Protein AF-A0A351Z6H8-F1 (afdb_monomer_lite)

Structure (mmCIF, N/CA/C/O backbone):
data_AF-A0A351Z6H8-F1
#
_entry.id   AF-A0A351Z6H8-F1
#
loop_
_atom_site.group_PDB
_atom_site.id
_atom_site.type_symbol
_atom_site.label_atom_id
_atom_site.label_alt_id
_atom_site.label_comp_id
_atom_site.label_asym_id
_atom_site.label_entity_id
_atom_site.label_seq_id
_atom_site.pdbx_PDB_ins_code
_atom_site.Cartn_x
_atom_site.Cartn_y
_atom_site.Cartn_z
_atom_site.occupancy
_atom_site.B_iso_or_equiv
_atom_site.auth_seq_id
_atom_site.auth_comp_id
_atom_site.auth_asym_id
_atom_site.auth_atom_id
_atom_site.pdbx_PDB_model_num
ATOM 1 N N . MET A 1 1 ? 12.691 -15.082 -24.063 1.00 61.22 1 MET A N 1
ATOM 2 C CA . MET A 1 1 ? 13.908 -14.252 -23.912 1.00 61.22 1 MET A CA 1
ATOM 3 C C . MET A 1 1 ? 13.734 -13.432 -22.648 1.00 61.22 1 MET A C 1
ATOM 5 O O . MET A 1 1 ? 12.643 -12.917 -22.461 1.00 61.22 1 MET A O 1
ATOM 9 N N . GLY A 1 2 ? 14.738 -13.378 -21.773 1.00 82.62 2 GLY A N 1
ATOM 10 C CA . GLY A 1 2 ? 14.715 -12.519 -20.583 1.00 82.62 2 GLY A CA 1
ATOM 11 C C . GLY A 1 2 ? 15.454 -11.207 -20.844 1.00 82.62 2 GLY A C 1
ATOM 12 O O . GLY A 1 2 ? 16.389 -11.184 -21.644 1.00 82.62 2 GLY A O 1
ATOM 13 N N . GLU A 1 3 ? 15.040 -10.131 -20.180 1.00 87.50 3 GLU A N 1
ATOM 14 C CA . GLU A 1 3 ? 15.741 -8.843 -20.176 1.00 87.50 3 GLU A CA 1
ATOM 15 C C . GLU A 1 3 ? 16.615 -8.741 -18.916 1.00 87.50 3 GLU A C 1
ATOM 17 O O . GLU A 1 3 ? 16.198 -9.156 -17.835 1.00 87.50 3 GLU A O 1
ATOM 22 N N . ARG A 1 4 ? 17.840 -8.212 -19.034 1.00 92.88 4 ARG A N 1
ATOM 23 C CA . ARG A 1 4 ? 18.715 -8.005 -17.868 1.00 92.88 4 ARG A CA 1
ATOM 24 C C . ARG A 1 4 ? 18.355 -6.716 -17.125 1.00 92.88 4 ARG A C 1
ATOM 26 O O . ARG A 1 4 ? 18.072 -5.702 -17.760 1.00 92.88 4 ARG A O 1
ATOM 33 N N . ILE A 1 5 ? 18.457 -6.738 -15.794 1.00 92.88 5 ILE A N 1
ATOM 34 C CA . ILE A 1 5 ? 18.107 -5.602 -14.918 1.00 92.88 5 ILE A CA 1
ATOM 35 C C . ILE A 1 5 ? 19.274 -5.076 -14.057 1.00 92.88 5 ILE A C 1
ATOM 37 O O . ILE A 1 5 ? 19.135 -4.046 -13.411 1.00 92.88 5 ILE A O 1
ATOM 41 N N . ASP A 1 6 ? 20.447 -5.718 -14.091 1.00 88.69 6 ASP A N 1
ATOM 42 C CA . ASP A 1 6 ? 21.619 -5.534 -13.204 1.00 88.69 6 ASP A CA 1
ATOM 43 C C . ASP A 1 6 ? 22.331 -4.162 -13.278 1.00 88.69 6 ASP A C 1
ATOM 45 O O . ASP A 1 6 ? 23.341 -3.952 -12.610 1.00 88.69 6 ASP A O 1
ATOM 49 N N . ARG A 1 7 ? 21.840 -3.224 -14.098 1.00 91.81 7 ARG A N 1
ATOM 50 C CA . ARG A 1 7 ? 22.376 -1.853 -14.253 1.00 91.81 7 ARG A CA 1
ATOM 51 C C . ARG A 1 7 ? 21.298 -0.790 -14.477 1.00 91.81 7 ARG A C 1
ATOM 53 O O . ARG A 1 7 ? 21.622 0.333 -14.856 1.00 91.81 7 ARG A O 1
ATOM 60 N N . LYS A 1 8 ? 20.028 -1.160 -14.325 1.00 93.06 8 LYS A N 1
ATOM 61 C CA . LYS A 1 8 ? 18.913 -0.218 -14.423 1.00 93.06 8 LYS A CA 1
ATOM 62 C C . LYS A 1 8 ? 18.756 0.514 -13.097 1.00 93.06 8 LYS A C 1
ATOM 64 O O . LYS A 1 8 ? 19.090 -0.036 -12.047 1.00 93.06 8 LYS A O 1
ATOM 69 N N . ASN A 1 9 ? 18.237 1.735 -13.144 1.00 93.31 9 ASN A N 1
ATOM 70 C CA . ASN A 1 9 ? 17.860 2.435 -11.923 1.00 93.31 9 ASN A CA 1
ATOM 71 C C . ASN A 1 9 ? 16.649 1.749 -11.273 1.00 93.31 9 ASN A C 1
ATOM 73 O O . ASN A 1 9 ? 15.848 1.095 -11.947 1.00 93.31 9 ASN A O 1
ATOM 77 N N . THR A 1 10 ? 16.495 1.896 -9.956 1.00 88.00 10 THR A N 1
ATOM 78 C CA . THR A 1 10 ? 15.410 1.247 -9.202 1.00 88.00 10 THR A CA 1
ATOM 79 C C . THR A 1 10 ? 14.026 1.631 -9.734 1.00 88.00 10 THR A C 1
ATOM 81 O O . THR A 1 10 ? 13.150 0.776 -9.833 1.00 88.00 10 THR A O 1
ATOM 84 N N . ASP A 1 11 ? 13.822 2.886 -10.143 1.00 87.69 11 ASP A N 1
ATOM 85 C CA . ASP A 1 11 ? 12.548 3.349 -10.702 1.00 87.69 11 ASP A CA 1
ATOM 86 C C . ASP A 1 11 ? 12.226 2.705 -12.060 1.00 87.69 11 ASP A C 1
ATOM 88 O O . ASP A 1 11 ? 11.059 2.436 -12.357 1.00 87.69 11 ASP A O 1
ATOM 92 N N . GLU A 1 12 ? 13.245 2.399 -12.867 1.00 90.88 12 GLU A N 1
ATOM 93 C CA . GLU A 1 12 ? 13.078 1.657 -14.117 1.00 90.88 12 GLU A CA 1
ATOM 94 C C . GLU A 1 12 ? 12.647 0.213 -13.842 1.00 90.88 12 GLU A C 1
ATOM 96 O O . GLU A 1 12 ? 11.719 -0.278 -14.480 1.00 90.88 12 GLU A O 1
ATOM 101 N N . ILE A 1 13 ? 13.270 -0.448 -12.861 1.00 91.31 13 ILE A N 1
ATOM 102 C CA . ILE A 1 13 ? 12.952 -1.829 -12.463 1.00 91.31 13 ILE A CA 1
ATOM 103 C C . ILE A 1 13 ? 11.512 -1.931 -11.939 1.00 91.31 13 ILE A C 1
ATOM 105 O O . ILE A 1 13 ? 10.763 -2.809 -12.369 1.00 91.31 13 ILE A O 1
ATOM 109 N N . VAL A 1 14 ? 11.080 -0.990 -11.094 1.00 88.44 14 VAL A N 1
ATOM 110 C CA . VAL A 1 14 ? 9.697 -0.940 -10.583 1.00 88.44 14 VAL A CA 1
ATOM 111 C C . VAL A 1 14 ? 8.688 -0.755 -11.720 1.00 88.44 14 VAL A C 1
ATOM 113 O O . VAL A 1 14 ? 7.643 -1.404 -11.744 1.00 88.44 14 VAL A O 1
ATOM 116 N N . ARG A 1 15 ? 9.002 0.076 -12.723 1.00 86.94 15 ARG A N 1
ATOM 117 C CA . ARG A 1 15 ? 8.147 0.250 -13.914 1.00 86.94 15 ARG A CA 1
ATOM 118 C C . ARG A 1 15 ? 8.080 -0.991 -14.806 1.00 86.94 15 ARG A C 1
ATOM 120 O O . ARG A 1 15 ? 7.125 -1.117 -15.567 1.00 86.94 15 ARG A O 1
ATOM 127 N N . MET A 1 16 ? 9.042 -1.908 -14.702 1.00 89.75 16 MET A N 1
ATOM 128 C CA . MET A 1 16 ? 8.997 -3.218 -15.366 1.00 89.75 16 MET A CA 1
ATOM 129 C C . MET A 1 16 ? 8.080 -4.221 -14.640 1.00 89.75 16 MET A C 1
ATOM 131 O O . MET A 1 16 ? 7.973 -5.365 -15.075 1.00 89.75 16 MET A O 1
ATOM 135 N N . GLY A 1 17 ? 7.410 -3.809 -13.556 1.00 86.69 17 GLY A N 1
ATOM 136 C CA . GLY A 1 17 ? 6.512 -4.659 -12.771 1.00 86.69 17 GLY A CA 1
ATOM 137 C C . GLY A 1 17 ? 7.236 -5.539 -11.752 1.00 86.69 17 GLY A C 1
ATOM 138 O O . GLY A 1 17 ? 6.663 -6.513 -11.273 1.00 86.69 17 GLY A O 1
ATOM 139 N N . ILE A 1 18 ? 8.494 -5.220 -11.438 1.00 87.56 18 ILE A N 1
ATOM 140 C CA . ILE A 1 18 ? 9.294 -5.937 -10.445 1.00 87.56 18 ILE A CA 1
ATOM 141 C C . ILE A 1 18 ? 9.293 -5.122 -9.152 1.00 87.56 18 ILE A C 1
ATOM 143 O O . ILE A 1 18 ? 9.833 -4.018 -9.113 1.00 87.56 18 ILE A O 1
ATOM 147 N N . SER A 1 19 ? 8.729 -5.691 -8.092 1.00 83.44 19 SER A N 1
ATOM 148 C CA . SER A 1 19 ? 8.729 -5.104 -6.750 1.00 83.44 19 SER A CA 1
ATOM 149 C C . SER A 1 19 ? 9.598 -5.927 -5.804 1.00 83.44 19 SER A C 1
ATOM 151 O O . SER A 1 19 ? 9.730 -7.140 -5.963 1.00 83.44 19 SER A O 1
ATOM 153 N N . TYR A 1 20 ? 10.189 -5.260 -4.816 1.00 79.88 20 TYR A N 1
ATOM 154 C CA . TYR A 1 20 ? 10.964 -5.890 -3.752 1.00 79.88 20 TYR A CA 1
ATOM 155 C C . TYR A 1 20 ? 10.197 -5.777 -2.438 1.00 79.88 20 TYR A C 1
ATOM 157 O O . TYR A 1 20 ? 9.790 -4.679 -2.067 1.00 79.88 20 TYR A O 1
ATOM 165 N N . VAL A 1 21 ? 10.015 -6.90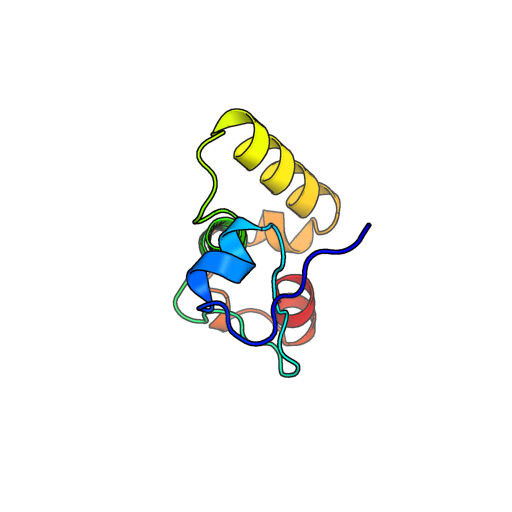7 -1.755 1.00 76.19 21 VAL A N 1
ATOM 166 C CA . VAL A 1 21 ? 9.435 -6.965 -0.410 1.00 76.19 21 VAL A CA 1
ATOM 167 C C . VAL A 1 21 ? 10.575 -7.309 0.552 1.00 76.19 21 VAL A C 1
ATOM 169 O O . VAL A 1 21 ? 11.025 -8.459 0.550 1.00 76.19 21 VAL A O 1
ATOM 172 N N . PRO A 1 22 ? 11.120 -6.328 1.296 1.00 68.62 22 PRO A N 1
ATOM 173 C CA . PRO A 1 22 ? 12.212 -6.570 2.230 1.00 68.62 22 PRO A CA 1
ATOM 174 C C . PRO A 1 22 ? 11.777 -7.468 3.393 1.00 68.62 22 PRO A C 1
ATOM 176 O O . PRO A 1 22 ? 10.639 -7.427 3.861 1.00 68.62 22 PRO A O 1
ATOM 179 N N . GLU A 1 23 ? 12.713 -8.263 3.910 1.00 68.12 23 GLU A N 1
ATOM 180 C CA . GLU A 1 23 ? 12.533 -8.920 5.205 1.00 68.12 23 GLU A CA 1
ATOM 181 C C . GLU A 1 23 ? 12.475 -7.857 6.318 1.00 68.12 23 GLU A C 1
ATOM 183 O O . GLU A 1 23 ? 13.258 -6.911 6.303 1.00 68.12 23 GLU A O 1
ATOM 188 N N . GLY A 1 24 ? 11.584 -8.016 7.307 1.00 64.69 24 GLY A N 1
ATOM 189 C CA . GLY A 1 24 ? 11.574 -7.152 8.502 1.00 64.69 24 GLY A CA 1
ATOM 190 C C . GLY A 1 24 ? 10.293 -6.366 8.794 1.00 64.69 24 GLY A C 1
ATOM 191 O O . GLY A 1 24 ? 10.277 -5.642 9.784 1.00 64.69 24 GLY A O 1
ATOM 192 N N . ARG A 1 25 ? 9.204 -6.572 8.034 1.00 65.25 25 ARG A N 1
ATOM 193 C CA . ARG A 1 25 ? 7.892 -5.911 8.245 1.00 65.25 25 ARG A CA 1
ATOM 194 C C . ARG A 1 25 ? 7.959 -4.389 8.077 1.00 65.25 25 ARG A C 1
ATOM 196 O O . ARG A 1 25 ? 7.500 -3.638 8.936 1.00 65.25 25 ARG A O 1
ATOM 203 N N . GLU A 1 26 ? 8.528 -3.934 6.969 1.00 78.25 26 GLU A N 1
ATOM 204 C CA . GLU A 1 26 ? 8.601 -2.505 6.656 1.00 78.25 26 GLU A CA 1
ATOM 205 C C . GLU A 1 26 ? 7.270 -2.001 6.078 1.00 78.25 26 GLU A C 1
ATOM 207 O O . GLU A 1 26 ? 7.152 -1.698 4.896 1.00 78.25 26 GLU A O 1
ATOM 212 N N . VAL A 1 27 ? 6.248 -1.916 6.932 1.00 87.06 27 VAL A N 1
ATOM 213 C CA . VAL A 1 27 ? 5.087 -1.055 6.669 1.00 87.06 27 VAL A CA 1
ATOM 214 C C . VAL A 1 27 ? 5.474 0.390 6.965 1.00 87.06 27 VAL A C 1
ATOM 216 O O . VAL A 1 27 ? 6.322 0.643 7.819 1.00 87.06 27 VAL A O 1
ATOM 219 N N . PHE A 1 28 ? 4.833 1.354 6.314 1.00 91.75 28 PHE A N 1
ATOM 220 C CA . PHE A 1 28 ? 4.943 2.764 6.678 1.00 91.75 28 PHE A CA 1
ATOM 221 C C . PHE A 1 28 ? 4.049 3.016 7.902 1.00 91.75 28 PHE A C 1
ATOM 223 O O . PHE A 1 28 ? 2.826 3.078 7.746 1.00 91.75 28 PHE A O 1
ATOM 230 N N . PRO A 1 29 ? 4.604 3.135 9.125 1.00 91.44 29 PRO A N 1
ATOM 231 C CA . PRO A 1 29 ? 3.809 3.070 10.352 1.00 91.44 29 PRO A CA 1
ATOM 232 C C . PRO A 1 29 ? 2.901 4.289 10.542 1.00 91.44 29 PRO A C 1
ATOM 234 O O . PRO A 1 29 ? 1.850 4.165 11.163 1.00 91.44 29 PRO A O 1
ATOM 237 N N . GLU A 1 30 ? 3.304 5.434 9.987 1.00 94.19 30 GLU A N 1
ATOM 238 C CA . GLU A 1 30 ? 2.581 6.713 10.020 1.00 94.19 30 GLU A CA 1
ATOM 239 C C . GLU A 1 30 ? 1.456 6.789 8.976 1.00 94.19 30 GLU A C 1
ATOM 241 O O . GLU A 1 30 ? 0.654 7.717 9.000 1.00 94.19 30 GLU A O 1
ATOM 246 N N . LEU A 1 31 ? 1.403 5.835 8.042 1.00 95.81 31 LEU A N 1
ATOM 247 C CA . LEU A 1 31 ? 0.347 5.748 7.041 1.00 95.81 31 LEU A CA 1
ATOM 248 C C . LEU A 1 31 ? -0.743 4.786 7.511 1.00 95.81 31 LEU A C 1
ATOM 250 O O . LEU A 1 31 ? -0.479 3.791 8.196 1.00 95.81 31 LEU A O 1
ATOM 254 N N . SER A 1 32 ? -1.978 5.041 7.091 1.00 97.69 32 SER A N 1
ATOM 255 C CA . SER A 1 32 ? -3.077 4.097 7.279 1.00 97.69 32 SER A CA 1
ATOM 256 C C . SER A 1 32 ? -2.832 2.780 6.533 1.00 97.69 32 SER A C 1
ATOM 258 O O . SER A 1 32 ? -2.013 2.693 5.610 1.00 97.69 32 SER A O 1
ATOM 260 N N . VAL A 1 33 ? -3.569 1.734 6.909 1.00 96.31 33 VAL A N 1
ATOM 261 C CA . VAL A 1 33 ? -3.597 0.456 6.178 1.00 96.31 33 VAL A CA 1
ATOM 262 C C . VAL A 1 33 ? -3.889 0.674 4.693 1.00 96.31 33 VAL A C 1
ATOM 264 O O . VAL A 1 33 ? -3.187 0.133 3.840 1.00 96.31 33 VAL A O 1
ATOM 267 N N . LEU A 1 34 ? -4.899 1.486 4.367 1.00 96.62 34 LEU A N 1
ATOM 268 C CA . LEU A 1 34 ? -5.252 1.764 2.978 1.00 96.62 34 LEU A CA 1
ATOM 269 C C . LEU A 1 34 ? -4.121 2.486 2.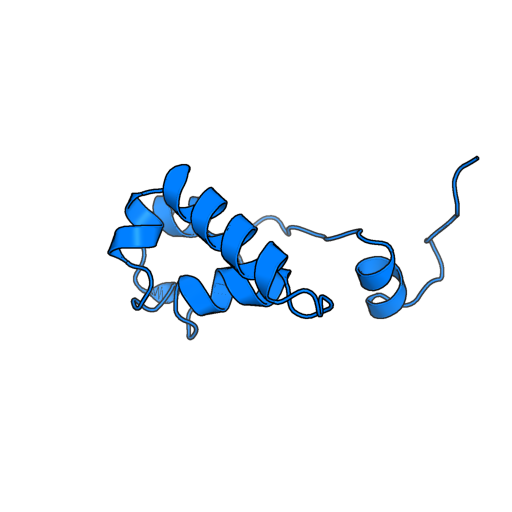240 1.00 96.62 34 LEU A C 1
ATOM 271 O O . LEU A 1 34 ? -3.802 2.121 1.111 1.00 96.62 34 LEU A O 1
ATOM 275 N N . GLU A 1 35 ? -3.502 3.488 2.859 1.00 95.62 35 GLU A N 1
ATOM 276 C CA . GLU A 1 35 ? -2.384 4.214 2.250 1.00 95.62 35 GLU A CA 1
ATOM 277 C C . GLU A 1 35 ? -1.180 3.301 2.005 1.00 95.62 35 GLU A C 1
ATOM 279 O O . GLU A 1 35 ? -0.599 3.361 0.924 1.00 95.62 35 GLU A O 1
ATOM 284 N N . ASN A 1 36 ? -0.868 2.394 2.936 1.00 94.19 36 ASN A N 1
ATOM 285 C CA . ASN A 1 36 ? 0.159 1.366 2.744 1.00 94.19 36 ASN A CA 1
ATOM 286 C C . ASN A 1 36 ? -0.132 0.482 1.521 1.00 94.19 36 ASN A C 1
ATOM 288 O O . ASN A 1 36 ? 0.737 0.318 0.668 1.00 94.19 36 ASN A O 1
ATOM 292 N N . ILE A 1 37 ? -1.362 -0.027 1.377 1.00 93.38 37 ILE A N 1
ATOM 293 C CA . ILE A 1 37 ? -1.754 -0.827 0.200 1.00 93.38 37 ILE A CA 1
ATOM 294 C C . ILE A 1 37 ? -1.623 0.011 -1.084 1.00 93.38 37 ILE A C 1
ATOM 296 O O . ILE A 1 37 ? -1.109 -0.454 -2.103 1.00 93.38 37 ILE A O 1
ATOM 300 N N . MET A 1 38 ? -2.046 1.276 -1.036 1.00 93.12 38 MET A N 1
ATOM 301 C CA . MET A 1 38 ? -2.002 2.187 -2.181 1.00 93.12 38 MET A CA 1
ATOM 302 C C . MET A 1 38 ? -0.577 2.547 -2.618 1.00 93.12 38 MET A C 1
ATOM 304 O O . MET A 1 38 ? -0.371 2.824 -3.803 1.00 93.12 38 MET A O 1
ATOM 308 N N . MET A 1 39 ? 0.417 2.489 -1.725 1.00 89.44 39 MET A N 1
ATOM 309 C CA . MET A 1 39 ? 1.827 2.682 -2.091 1.00 89.44 39 MET A CA 1
ATOM 310 C C . MET A 1 39 ? 2.296 1.659 -3.134 1.00 89.44 39 MET A C 1
ATOM 312 O O . MET A 1 39 ? 3.046 2.017 -4.045 1.00 89.44 39 MET A O 1
ATOM 316 N N . GLY A 1 40 ? 1.786 0.423 -3.088 1.00 87.06 40 GLY A N 1
ATOM 317 C CA . GLY A 1 40 ? 2.074 -0.604 -4.096 1.00 87.06 40 GLY A CA 1
ATOM 318 C C . GLY A 1 40 ? 1.564 -0.253 -5.501 1.00 87.06 40 GLY A C 1
ATOM 319 O O . GLY A 1 40 ? 2.087 -0.743 -6.501 1.00 87.06 40 GLY A O 1
ATOM 320 N N . ALA A 1 41 ? 0.578 0.641 -5.603 1.00 89.19 41 ALA A N 1
ATOM 321 C CA . ALA A 1 41 ? 0.002 1.098 -6.864 1.00 89.19 41 ALA A CA 1
ATOM 322 C C . ALA A 1 41 ? 0.566 2.448 -7.347 1.00 89.19 41 ALA A C 1
ATOM 324 O O . ALA A 1 41 ? 0.066 2.994 -8.330 1.00 89.19 41 ALA A O 1
ATOM 325 N N . TYR A 1 42 ? 1.605 2.996 -6.706 1.00 85.75 42 TYR A N 1
ATOM 326 C CA . TYR A 1 42 ? 2.093 4.359 -6.961 1.00 85.75 42 TYR A CA 1
ATOM 327 C C . TYR A 1 42 ? 2.475 4.640 -8.429 1.00 85.75 42 TYR A C 1
ATOM 329 O O . TYR A 1 42 ? 2.298 5.753 -8.927 1.00 85.75 42 TYR A O 1
ATOM 337 N N . THR A 1 43 ? 2.976 3.638 -9.158 1.00 85.56 43 THR A N 1
ATOM 338 C CA . THR A 1 43 ? 3.353 3.771 -10.578 1.00 85.56 43 THR A CA 1
ATOM 339 C C . THR A 1 43 ? 2.201 3.508 -11.554 1.00 85.56 43 THR A C 1
ATOM 341 O O . THR A 1 43 ? 2.343 3.764 -12.755 1.00 85.56 43 THR A O 1
ATOM 344 N N . ARG A 1 44 ? 1.051 3.027 -11.066 1.00 89.19 44 ARG A N 1
ATOM 345 C CA . ARG A 1 44 ? -0.131 2.698 -11.872 1.00 89.19 44 ARG A CA 1
ATOM 346 C C . ARG A 1 44 ? -1.036 3.908 -12.088 1.00 89.19 44 ARG A C 1
ATOM 348 O O . ARG A 1 44 ? -1.043 4.873 -11.330 1.00 89.19 44 ARG A O 1
ATOM 355 N N . ARG A 1 45 ? -1.820 3.861 -13.169 1.00 90.12 45 ARG A N 1
ATOM 356 C CA . ARG A 1 45 ? -2.756 4.937 -13.563 1.00 90.12 45 ARG A CA 1
ATOM 357 C C . ARG A 1 45 ? -4.196 4.453 -13.750 1.00 90.12 45 ARG A C 1
ATOM 359 O O . ARG A 1 45 ? -5.108 5.267 -13.892 1.00 90.12 45 ARG A O 1
ATOM 366 N N . ASP A 1 46 ? -4.421 3.146 -13.751 1.00 94.19 46 ASP A N 1
ATOM 367 C CA . ASP A 1 46 ? -5.708 2.503 -13.990 1.00 94.19 46 ASP A CA 1
ATOM 368 C C . ASP A 1 46 ? -6.561 2.463 -12.715 1.00 94.19 46 ASP A C 1
ATOM 370 O O . ASP A 1 46 ? -6.690 1.448 -12.043 1.00 94.19 46 ASP A O 1
ATOM 374 N N . ARG A 1 47 ? -7.197 3.593 -12.386 1.00 93.44 47 ARG A N 1
ATOM 375 C CA . ARG A 1 47 ? -7.990 3.757 -11.149 1.00 93.44 47 ARG A CA 1
ATOM 376 C C . ARG A 1 47 ? -8.997 2.634 -10.878 1.00 93.44 47 ARG A C 1
ATOM 378 O O . ARG A 1 47 ? -9.216 2.290 -9.723 1.00 93.44 47 ARG A O 1
ATOM 385 N N . LYS A 1 48 ? -9.628 2.094 -11.927 1.00 96.06 48 LYS A N 1
ATOM 386 C CA . LYS A 1 48 ? -10.592 0.996 -11.797 1.00 96.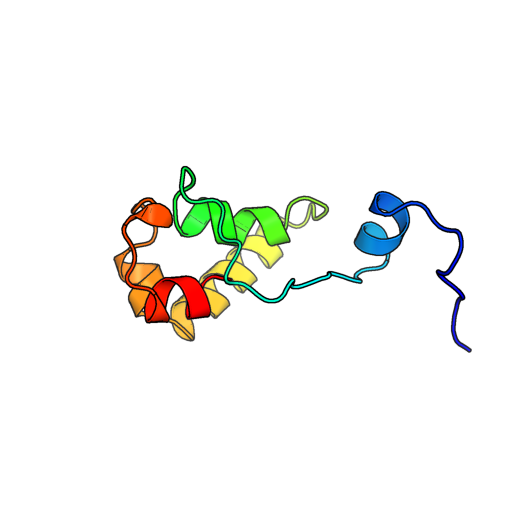06 48 LYS A CA 1
ATOM 387 C C . LYS A 1 48 ? -9.905 -0.298 -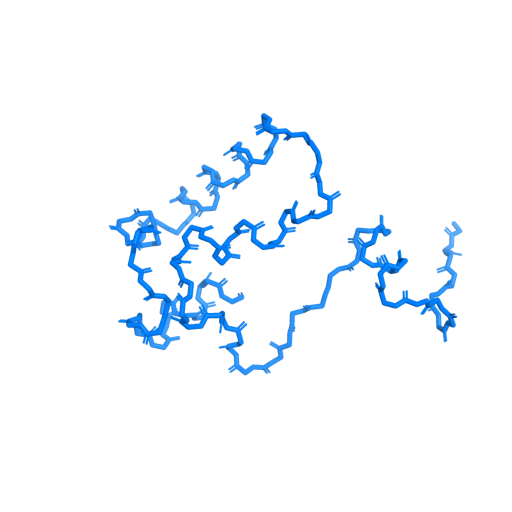11.346 1.00 96.06 48 LYS A C 1
ATOM 389 O O . LYS A 1 48 ? -10.354 -0.878 -10.368 1.00 96.06 48 LYS A O 1
ATOM 394 N N . GLY A 1 49 ? -8.814 -0.687 -12.008 1.00 96.12 49 GLY A N 1
ATOM 395 C CA . GLY A 1 49 ? -8.054 -1.887 -11.654 1.00 96.12 49 GLY A CA 1
ATOM 396 C C . GLY A 1 49 ? -7.426 -1.772 -10.268 1.00 96.12 49 GLY A C 1
ATOM 397 O O . GLY A 1 49 ? -7.532 -2.694 -9.477 1.00 96.12 49 GLY A O 1
ATOM 398 N N . ILE A 1 50 ? -6.886 -0.598 -9.919 1.00 95.19 50 ILE A N 1
ATOM 399 C CA . ILE A 1 50 ? -6.366 -0.341 -8.565 1.00 95.19 50 ILE A CA 1
ATOM 400 C C . ILE A 1 50 ? -7.452 -0.570 -7.510 1.00 95.19 50 ILE A C 1
ATOM 402 O O . ILE A 1 50 ? -7.197 -1.215 -6.500 1.00 95.19 50 ILE A O 1
ATOM 406 N N . LYS A 1 51 ? -8.669 -0.061 -7.738 1.00 95.50 51 LYS A N 1
ATOM 407 C CA . LYS A 1 51 ? -9.776 -0.267 -6.802 1.00 95.50 51 LYS A CA 1
ATOM 408 C C . LYS A 1 51 ? -10.149 -1.748 -6.680 1.00 95.50 51 LYS A C 1
ATOM 410 O O . LYS A 1 51 ? -10.321 -2.220 -5.566 1.00 95.50 51 LYS A O 1
ATOM 415 N N . GLU A 1 52 ? -10.253 -2.459 -7.801 1.00 97.06 52 GLU A N 1
ATOM 416 C CA . GLU A 1 52 ? -10.542 -3.900 -7.815 1.00 97.06 52 GLU A CA 1
ATOM 417 C C . GLU A 1 52 ? -9.468 -4.694 -7.057 1.00 97.06 52 GLU A C 1
ATOM 419 O O . GLU A 1 52 ? -9.800 -5.576 -6.273 1.00 97.06 52 GLU A O 1
ATOM 424 N N . ASP A 1 53 ? -8.193 -4.336 -7.212 1.00 95.12 53 ASP A N 1
ATOM 425 C CA . ASP A 1 53 ? -7.089 -4.988 -6.507 1.00 95.12 53 ASP A CA 1
ATOM 426 C C . ASP A 1 53 ? -7.099 -4.689 -5.001 1.00 95.12 53 ASP A C 1
ATOM 428 O O . ASP A 1 53 ? -6.869 -5.590 -4.197 1.00 95.12 53 ASP A O 1
ATOM 432 N N . VAL A 1 54 ? -7.418 -3.455 -4.597 1.00 95.56 54 VAL A N 1
ATOM 433 C CA . VAL A 1 54 ? -7.605 -3.101 -3.178 1.00 95.56 54 VAL A CA 1
ATOM 434 C C . VAL A 1 54 ? -8.771 -3.885 -2.572 1.00 95.56 54 VAL A C 1
ATOM 436 O O . VAL A 1 54 ? -8.636 -4.440 -1.481 1.00 95.56 54 VAL A O 1
ATOM 439 N N . ASP A 1 55 ? -9.900 -3.964 -3.280 1.00 96.50 55 ASP A N 1
ATOM 440 C CA . ASP A 1 55 ? -11.060 -4.742 -2.845 1.00 96.50 55 ASP A CA 1
ATOM 441 C C . ASP A 1 55 ? -10.681 -6.232 -2.707 1.00 96.50 55 ASP A C 1
ATOM 443 O O . ASP A 1 55 ? -10.979 -6.845 -1.682 1.00 96.50 55 ASP A O 1
ATOM 447 N N . ASN A 1 56 ? -9.911 -6.781 -3.656 1.00 96.75 56 ASN A N 1
ATOM 448 C CA . ASN A 1 56 ? -9.381 -8.143 -3.578 1.00 96.75 56 ASN A CA 1
ATOM 449 C C . ASN A 1 56 ? -8.491 -8.346 -2.343 1.00 96.75 56 ASN A C 1
ATOM 451 O O . ASN A 1 56 ? -8.663 -9.337 -1.636 1.00 96.75 56 ASN A O 1
ATOM 455 N N . VAL A 1 57 ? -7.556 -7.435 -2.044 1.00 95.00 57 VAL A N 1
ATOM 456 C CA . VAL A 1 57 ? -6.704 -7.522 -0.839 1.00 95.00 57 VAL A CA 1
ATOM 457 C C . VAL A 1 57 ? -7.563 -7.587 0.423 1.00 95.00 57 VAL A C 1
ATOM 459 O O . VAL A 1 57 ? -7.341 -8.438 1.285 1.00 95.00 57 VAL A O 1
ATOM 462 N N . PHE A 1 58 ? -8.581 -6.735 0.514 1.00 96.44 58 PHE A N 1
ATOM 463 C CA . PHE A 1 58 ? -9.497 -6.708 1.650 1.00 96.44 58 PHE A CA 1
ATOM 464 C C . PHE A 1 58 ? -10.400 -7.934 1.759 1.00 96.44 58 PHE A C 1
ATOM 466 O O . PHE A 1 58 ? -10.806 -8.284 2.866 1.00 96.44 58 PHE A O 1
ATOM 473 N N . ASP A 1 59 ? -10.708 -8.590 0.648 1.00 96.50 59 ASP A N 1
ATOM 474 C CA . ASP A 1 59 ? -11.471 -9.833 0.665 1.00 96.50 59 ASP A CA 1
ATOM 475 C C . ASP A 1 59 ? -10.609 -11.023 1.127 1.00 96.50 59 ASP A C 1
ATOM 477 O O . ASP A 1 59 ? -11.118 -11.917 1.803 1.00 96.50 59 ASP A O 1
ATOM 481 N N . HIS A 1 60 ? -9.298 -11.010 0.856 1.00 94.94 60 HIS A N 1
ATOM 482 C CA . HIS A 1 60 ? -8.359 -12.011 1.385 1.00 94.94 60 HIS A CA 1
ATOM 483 C C . HIS A 1 60 ? -8.006 -11.757 2.858 1.00 94.94 60 HIS A C 1
ATOM 485 O O . HIS A 1 60 ? -7.910 -12.696 3.648 1.00 94.94 60 HIS A O 1
ATOM 491 N N . PHE A 1 61 ? -7.834 -10.490 3.236 1.00 95.25 61 PHE A N 1
ATOM 492 C CA . PHE A 1 61 ? -7.454 -10.066 4.580 1.00 95.25 61 PHE A CA 1
ATOM 493 C C . PHE A 1 61 ? -8.530 -9.157 5.176 1.00 95.25 61 PHE A C 1
ATOM 495 O O . PHE A 1 61 ? -8.345 -7.947 5.324 1.00 95.25 61 PHE A O 1
ATOM 502 N N . SER A 1 62 ? -9.662 -9.748 5.563 1.00 94.94 62 SER A N 1
ATOM 503 C CA . SER A 1 62 ? -10.807 -9.004 6.111 1.00 94.94 62 SER A CA 1
ATOM 504 C C . SER A 1 62 ? -10.442 -8.140 7.325 1.00 94.94 62 SER A C 1
ATOM 506 O O . SER A 1 62 ? -10.982 -7.048 7.484 1.00 94.94 62 SER A O 1
ATOM 508 N N . ILE A 1 63 ? -9.466 -8.568 8.133 1.00 95.31 63 ILE A N 1
ATOM 509 C CA . ILE A 1 63 ? -8.968 -7.791 9.277 1.00 95.31 63 ILE A CA 1
ATOM 510 C C . ILE A 1 63 ? -8.336 -6.452 8.862 1.00 95.31 63 ILE A C 1
ATOM 512 O O . ILE A 1 63 ? -8.487 -5.454 9.564 1.00 95.31 63 ILE A O 1
ATOM 516 N N . LEU A 1 64 ? -7.681 -6.394 7.696 1.00 96.19 64 LEU A N 1
ATOM 517 C CA . LEU A 1 64 ? -7.141 -5.145 7.151 1.00 96.19 64 LEU A CA 1
ATOM 518 C C . LEU A 1 64 ? -8.270 -4.225 6.672 1.00 96.19 64 LEU A C 1
ATOM 520 O O . LEU A 1 64 ? -8.177 -3.012 6.832 1.00 96.19 64 LEU A O 1
ATOM 524 N N . LYS A 1 65 ? -9.370 -4.789 6.152 1.00 97.06 65 LYS A N 1
ATOM 525 C CA . LYS A 1 65 ? -10.566 -4.033 5.739 1.00 97.06 65 LYS A CA 1
ATOM 526 C C . LYS A 1 65 ? -11.232 -3.338 6.921 1.00 97.06 65 LYS A C 1
ATOM 528 O O . LYS A 1 65 ? -11.583 -2.163 6.830 1.00 97.06 65 LYS A O 1
ATOM 533 N N . GLU A 1 66 ? -11.385 -4.058 8.030 1.00 97.12 66 GLU A N 1
ATOM 534 C CA . GLU A 1 66 ? -11.950 -3.531 9.278 1.00 97.12 66 GLU A CA 1
ATOM 535 C C . GLU A 1 66 ? -11.113 -2.380 9.852 1.00 97.12 66 GLU A C 1
ATOM 537 O O . GLU A 1 66 ? -11.651 -1.486 10.502 1.00 97.12 66 GLU A O 1
ATOM 542 N N . ARG A 1 67 ? -9.806 -2.374 9.567 1.00 97.00 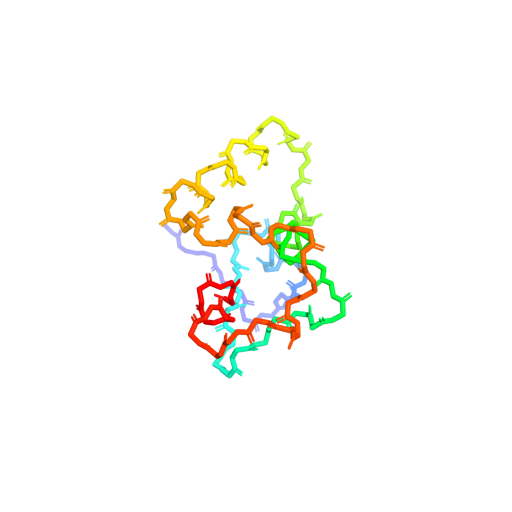67 ARG A N 1
ATOM 543 C CA . ARG A 1 67 ? -8.828 -1.403 10.072 1.00 97.00 67 ARG A CA 1
ATOM 544 C C . ARG A 1 67 ? -8.265 -0.485 8.993 1.00 97.00 67 ARG A C 1
ATOM 546 O O . ARG A 1 67 ? -7.215 0.114 9.193 1.00 97.00 67 ARG A O 1
ATOM 553 N N . LYS A 1 68 ? -8.953 -0.346 7.857 1.00 97.19 68 LYS A N 1
ATOM 554 C CA . LYS A 1 68 ? -8.438 0.365 6.674 1.00 97.19 68 LYS A CA 1
ATOM 555 C C . LYS A 1 68 ? -7.954 1.800 6.962 1.00 97.19 68 LYS A C 1
ATOM 557 O O . LYS A 1 68 ? -7.009 2.253 6.326 1.00 97.19 68 LYS A O 1
ATOM 562 N N . ASP A 1 69 ? -8.592 2.479 7.919 1.00 97.69 69 ASP A N 1
ATOM 563 C CA . ASP A 1 69 ? -8.321 3.874 8.292 1.00 97.69 69 ASP A CA 1
ATOM 564 C C . ASP A 1 69 ? -7.381 3.981 9.514 1.00 97.69 69 ASP A C 1
ATOM 566 O O . ASP A 1 69 ? -7.032 5.078 9.939 1.00 97.69 69 ASP A O 1
ATOM 570 N N . GLN A 1 70 ? -6.976 2.851 10.105 1.00 97.44 70 GLN A N 1
ATOM 571 C CA . GLN A 1 70 ? -6.047 2.801 11.232 1.00 97.44 70 GLN A CA 1
ATOM 572 C C . GLN A 1 70 ? -4.602 2.910 10.731 1.00 97.44 70 GLN A C 1
ATOM 574 O O . GLN A 1 70 ? -4.233 2.272 9.745 1.00 97.44 70 GLN A O 1
ATOM 579 N N . GLU A 1 71 ? -3.772 3.674 11.442 1.00 97.12 71 GLU A N 1
ATOM 580 C CA . GLU A 1 71 ? -2.322 3.730 11.218 1.00 97.12 71 GLU A CA 1
ATOM 581 C C . GLU A 1 71 ? -1.677 2.345 11.370 1.00 97.12 71 GLU A C 1
ATOM 583 O O . GLU A 1 71 ? -1.917 1.628 12.351 1.00 97.12 71 GLU A O 1
ATOM 588 N N . ALA A 1 72 ? -0.823 1.974 10.414 1.00 94.50 72 ALA A N 1
ATOM 589 C CA . ALA A 1 72 ? -0.184 0.661 10.370 1.00 94.50 72 ALA A CA 1
ATOM 590 C C . ALA A 1 72 ? 0.721 0.394 11.586 1.00 94.50 72 ALA A C 1
ATOM 592 O O . ALA A 1 72 ? 0.877 -0.755 12.011 1.00 94.50 72 ALA A O 1
ATOM 593 N N . GLY A 1 73 ? 1.272 1.448 12.198 1.00 93.31 73 GLY A N 1
ATOM 594 C CA . GLY A 1 73 ? 2.075 1.358 13.419 1.00 93.31 73 GLY A CA 1
ATOM 595 C C . GLY A 1 73 ? 1.312 0.809 14.631 1.00 93.31 73 GLY A C 1
ATOM 596 O O . GLY A 1 73 ? 1.927 0.241 15.529 1.00 93.31 73 GLY A O 1
ATOM 597 N N . HIS A 1 74 ? -0.021 0.913 14.643 1.00 94.62 74 HIS A N 1
ATOM 598 C CA . HIS A 1 74 ? -0.875 0.427 15.733 1.00 94.62 74 HIS A CA 1
ATOM 599 C C . HIS A 1 74 ? -1.394 -1.005 15.531 1.00 94.62 74 HIS A C 1
ATOM 601 O O . HIS A 1 74 ? -2.141 -1.515 16.370 1.00 94.62 74 HIS A O 1
ATOM 607 N N . LEU A 1 75 ? -1.051 -1.655 14.420 1.00 93.88 75 LEU A N 1
ATOM 608 C CA . LEU A 1 75 ? -1.399 -3.051 14.180 1.00 93.88 75 LEU A CA 1
ATOM 609 C C . LEU A 1 75 ? -0.511 -3.987 15.010 1.00 93.88 75 LEU A C 1
ATOM 611 O O . LEU A 1 75 ? 0.640 -3.682 15.318 1.00 93.88 75 LEU A O 1
ATOM 615 N N . SER A 1 76 ? -1.027 -5.168 15.342 1.00 92.88 76 SER A N 1
ATOM 616 C CA . SER A 1 76 ? -0.194 -6.230 15.910 1.00 92.88 76 SER A CA 1
ATOM 617 C C . SER A 1 76 ? 0.856 -6.696 14.896 1.00 92.88 76 SER A C 1
ATOM 619 O O . SER A 1 76 ? 0.665 -6.579 13.688 1.00 92.88 76 SER A O 1
ATOM 621 N N . GLY A 1 77 ? 1.950 -7.308 15.358 1.00 90.44 77 GLY A N 1
ATOM 622 C CA . GLY A 1 77 ? 3.015 -7.767 14.455 1.00 90.44 77 GLY A CA 1
ATOM 623 C C . GLY A 1 77 ? 2.560 -8.791 13.402 1.00 90.44 77 GLY A C 1
ATOM 624 O O . GLY A 1 77 ? 3.128 -8.834 12.315 1.00 90.44 77 GLY A O 1
ATOM 625 N N . GLY A 1 78 ? 1.529 -9.593 13.698 1.00 90.31 78 GLY A N 1
ATOM 626 C CA . GLY A 1 78 ? 0.924 -10.507 12.722 1.00 90.31 78 GLY A CA 1
ATOM 627 C C . GLY A 1 78 ? 0.103 -9.775 11.659 1.00 90.31 78 GLY A C 1
ATOM 628 O O . GLY A 1 78 ? 0.170 -10.125 10.489 1.00 90.31 78 GLY A O 1
ATOM 629 N N . GLU A 1 79 ? -0.615 -8.721 12.047 1.00 91.81 79 GLU A N 1
ATOM 630 C CA . GLU A 1 79 ? -1.381 -7.874 11.124 1.00 91.81 79 GLU A CA 1
ATOM 631 C C . GLU A 1 79 ? -0.460 -6.996 10.268 1.00 91.81 79 GLU A C 1
ATOM 633 O O . GLU A 1 79 ? -0.679 -6.878 9.067 1.00 91.81 79 GLU A O 1
ATOM 638 N N . GLN A 1 80 ? 0.622 -6.458 10.841 1.00 91.38 80 GLN A N 1
ATOM 639 C CA . GLN A 1 80 ? 1.669 -5.776 10.070 1.00 91.38 80 GLN A CA 1
ATOM 640 C C . GLN A 1 80 ? 2.297 -6.710 9.037 1.00 91.38 80 GLN A C 1
ATOM 642 O O . GLN A 1 80 ? 2.600 -6.284 7.934 1.00 91.38 80 GLN A O 1
ATOM 647 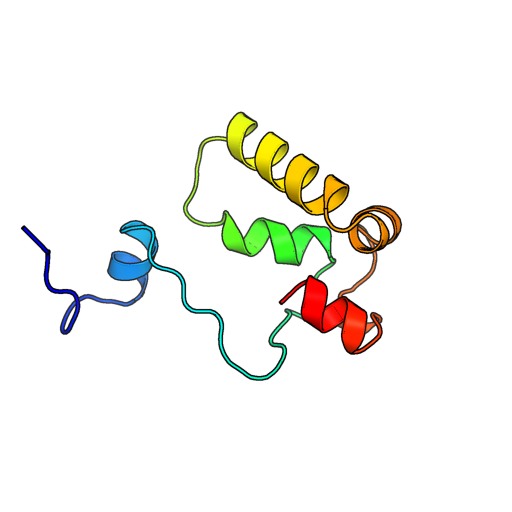N N . GLN A 1 81 ? 2.448 -7.994 9.365 1.00 88.94 81 GLN A N 1
ATOM 648 C CA . GLN A 1 81 ? 2.971 -8.991 8.435 1.00 88.94 81 GLN A CA 1
ATOM 649 C C . GLN A 1 81 ? 1.976 -9.382 7.330 1.00 88.94 81 GLN A C 1
ATOM 651 O O . GLN A 1 81 ? 2.406 -9.879 6.298 1.00 88.94 81 GLN A O 1
ATOM 656 N N . MET A 1 82 ? 0.672 -9.167 7.525 1.00 90.69 82 MET A N 1
ATOM 657 C CA . MET A 1 82 ? -0.318 -9.291 6.446 1.00 90.69 82 MET A CA 1
ATOM 658 C C . MET A 1 82 ? -0.322 -8.067 5.521 1.00 90.69 82 MET A C 1
ATOM 660 O O . MET A 1 82 ? -0.715 -8.189 4.366 1.00 90.69 82 MET A O 1
ATOM 664 N N . LEU A 1 83 ? 0.054 -6.895 6.044 1.00 90.12 83 LEU A N 1
ATOM 665 C CA . LEU A 1 83 ? 0.114 -5.635 5.298 1.00 90.12 83 LEU A CA 1
ATOM 666 C C . LEU A 1 83 ? 1.433 -5.447 4.525 1.00 90.12 83 LEU A C 1
ATOM 668 O O . LEU A 1 83 ? 1.424 -4.762 3.504 1.00 90.12 83 LEU A O 1
ATOM 672 N N . ALA A 1 84 ? 2.536 -5.996 5.042 1.00 81.31 84 ALA A N 1
ATOM 673 C CA . ALA A 1 84 ? 3.889 -5.890 4.485 1.00 81.31 84 ALA A CA 1
ATOM 674 C C . ALA A 1 84 ? 4.106 -6.720 3.210 1.00 81.31 84 ALA A C 1
ATOM 676 O O . ALA A 1 84 ? 3.526 -7.825 3.103 1.00 81.31 84 ALA A O 1
#

pLDDT: mean 90.36, std 7.78, range [61.22, 97.69]

Foldseek 3Di:
DDDDDPPPDPVVCVVVVDDDDDPDLPFPQQDFLQVLLCVNCVVPDPVVVSVVVSVVLCVVVVVSVVRRGPGLNPDDPVVSVSSD

Radius of gyration: 14.47 Å; chains: 1; bounding box: 34×21×40 Å

Sequence (84 aa):
MGERIDRKNTDEIVRMGISYVPEGREVFPELSVLENIMMGAYTRRDRKGIKEDVDNVFDHFSILKERKDQEAGHLSGGEQQMLA

Secondary structure (DSSP, 8-state):
-PPP-TTS-HHHHHHTT-----TT----TTSBHHHHHHHTTTT---HHHHHHHHHHHHHH-HHHHHTTTSBGGGS-HHHHHHH-